Protein AF-A0A951AU54-F1 (afdb_monomer_lite)

pLDDT: mean 75.98, std 23.25, range [32.62, 97.75]

Structure (mmCIF, N/CA/C/O backbone):
data_AF-A0A951AU54-F1
#
_entry.id   AF-A0A951AU54-F1
#
loop_
_atom_site.group_PDB
_atom_site.id
_atom_site.type_symbol
_atom_site.label_atom_id
_atom_site.label_alt_id
_atom_site.label_comp_id
_atom_site.label_asym_id
_atom_site.label_entity_id
_atom_site.label_seq_id
_atom_site.pdbx_PDB_ins_code
_atom_site.Cartn_x
_atom_site.Cartn_y
_atom_site.Cartn_z
_atom_site.occupancy
_atom_site.B_iso_or_equiv
_atom_site.auth_seq_id
_atom_site.auth_comp_id
_atom_site.auth_asym_id
_atom_site.auth_atom_id
_atom_site.pdbx_PDB_model_num
ATOM 1 N N . MET A 1 1 ? 18.767 79.781 3.396 1.00 35.66 1 MET A N 1
ATOM 2 C CA . MET A 1 1 ? 17.580 79.456 2.570 1.00 35.66 1 MET A CA 1
ATOM 3 C C . MET A 1 1 ? 17.923 78.298 1.636 1.00 35.66 1 MET A C 1
ATOM 5 O O . MET A 1 1 ? 18.942 78.408 0.974 1.00 35.66 1 MET A O 1
ATOM 9 N N . LYS A 1 2 ? 17.060 77.257 1.599 1.00 35.75 2 LYS A N 1
ATOM 10 C CA . LYS A 1 2 ? 17.005 76.082 0.679 1.00 35.75 2 LYS A CA 1
ATOM 11 C C . LYS A 1 2 ? 18.237 75.151 0.741 1.00 35.75 2 LYS A C 1
ATOM 13 O O . LYS A 1 2 ? 19.272 75.497 0.205 1.00 35.75 2 LYS A O 1
ATOM 18 N N . ILE A 1 3 ? 18.281 74.004 1.436 1.00 45.28 3 ILE A N 1
ATOM 19 C CA . ILE A 1 3 ? 17.443 72.777 1.444 1.00 45.28 3 ILE A CA 1
ATOM 20 C C . ILE A 1 3 ? 16.980 72.338 0.049 1.00 45.28 3 ILE A C 1
ATOM 22 O O . ILE A 1 3 ? 15.960 72.817 -0.432 1.00 45.28 3 ILE A O 1
ATOM 26 N N . THR A 1 4 ? 17.682 71.371 -0.552 1.00 46.56 4 THR A N 1
ATOM 27 C CA . THR A 1 4 ? 17.122 70.395 -1.512 1.00 46.56 4 THR A CA 1
ATOM 28 C C . THR A 1 4 ? 17.917 69.086 -1.414 1.00 46.56 4 THR A C 1
ATOM 30 O O . THR A 1 4 ? 19.107 69.040 -1.682 1.00 46.56 4 THR A O 1
ATOM 33 N N . ARG A 1 5 ? 17.319 68.099 -0.738 1.00 44.50 5 ARG A N 1
ATOM 34 C CA . ARG A 1 5 ? 16.795 66.828 -1.286 1.00 44.50 5 ARG A CA 1
ATOM 35 C C . ARG A 1 5 ? 17.814 65.681 -1.308 1.00 44.50 5 ARG A C 1
ATOM 37 O O . ARG A 1 5 ? 18.436 65.375 -2.314 1.00 44.50 5 ARG A O 1
ATOM 44 N N . LEU A 1 6 ? 17.864 65.004 -0.158 1.00 41.69 6 LEU A N 1
ATOM 45 C CA . LEU A 1 6 ? 18.264 63.607 -0.001 1.00 41.69 6 LEU A CA 1
ATOM 46 C C . LEU A 1 6 ? 17.387 62.703 -0.885 1.00 41.69 6 LEU A C 1
ATOM 48 O O . LEU A 1 6 ? 16.170 62.660 -0.694 1.00 41.69 6 LEU A O 1
ATOM 52 N N . LEU A 1 7 ? 18.001 61.944 -1.794 1.00 43.72 7 LEU A N 1
ATOM 53 C CA . LEU A 1 7 ? 17.397 60.722 -2.321 1.00 43.72 7 LEU A CA 1
ATOM 54 C C . LEU A 1 7 ? 17.588 59.612 -1.280 1.00 43.72 7 LEU A C 1
ATOM 56 O O . LEU A 1 7 ? 18.707 59.196 -0.988 1.00 43.72 7 LEU A O 1
ATOM 60 N N . ARG A 1 8 ? 16.476 59.156 -0.702 1.00 38.91 8 ARG A N 1
ATOM 61 C CA . ARG A 1 8 ? 16.397 57.931 0.095 1.00 38.91 8 ARG A CA 1
ATOM 62 C C . ARG A 1 8 ? 16.291 56.746 -0.859 1.00 38.91 8 ARG A C 1
ATOM 64 O O . ARG A 1 8 ? 15.219 56.508 -1.408 1.00 38.91 8 ARG A O 1
ATOM 71 N N . THR A 1 9 ? 17.364 55.982 -1.005 1.00 46.12 9 THR A N 1
ATOM 72 C CA . THR A 1 9 ? 17.290 54.625 -1.554 1.00 46.12 9 THR A CA 1
ATOM 73 C C . THR A 1 9 ? 17.251 53.673 -0.367 1.00 46.12 9 THR A C 1
ATOM 75 O O . THR A 1 9 ? 18.261 53.442 0.293 1.00 46.12 9 THR A O 1
ATOM 78 N N . VAL A 1 10 ? 16.057 53.189 -0.028 1.00 41.94 10 VAL A N 1
ATOM 79 C CA . VAL A 1 10 ? 15.877 52.156 0.996 1.00 41.94 10 VAL A CA 1
ATOM 80 C C . VAL A 1 10 ? 16.260 50.826 0.355 1.00 41.94 10 VAL A C 1
ATOM 82 O O . VAL A 1 10 ? 15.522 50.295 -0.470 1.00 41.94 10 VAL A O 1
ATOM 85 N N . LEU A 1 11 ? 17.438 50.311 0.704 1.00 37.50 11 LEU A N 1
ATOM 86 C CA . LEU A 1 11 ? 17.868 48.968 0.334 1.00 37.50 11 LEU A CA 1
ATOM 87 C C . LEU A 1 11 ? 17.278 47.994 1.364 1.00 37.50 11 LEU A C 1
ATOM 89 O O . LEU A 1 11 ? 17.792 47.869 2.474 1.00 37.50 11 LEU A O 1
ATOM 93 N N . ILE A 1 12 ? 16.163 47.343 1.033 1.00 43.09 12 ILE A N 1
ATOM 94 C CA . ILE A 1 12 ? 15.634 46.242 1.845 1.00 43.09 12 ILE A CA 1
ATOM 95 C C . ILE A 1 12 ? 16.410 44.986 1.446 1.00 43.09 12 ILE A C 1
ATOM 97 O O . ILE A 1 12 ? 16.145 44.384 0.408 1.00 43.09 12 ILE A O 1
ATOM 101 N N . ALA A 1 13 ? 17.391 44.604 2.260 1.00 40.22 13 ALA A N 1
ATOM 102 C CA . ALA A 1 13 ? 18.022 43.297 2.163 1.00 40.22 13 ALA A CA 1
ATOM 103 C C . ALA A 1 13 ? 17.078 42.258 2.784 1.00 40.22 13 ALA A C 1
ATOM 105 O O . ALA A 1 13 ? 17.005 42.125 4.004 1.00 40.22 13 ALA A O 1
ATOM 106 N N . ILE A 1 14 ? 16.329 41.535 1.950 1.00 43.28 14 ILE A N 1
ATOM 107 C CA . ILE A 1 14 ? 15.615 40.335 2.393 1.00 43.28 14 ILE A CA 1
ATOM 108 C C . ILE A 1 14 ? 16.628 39.189 2.377 1.00 43.28 14 ILE A C 1
ATOM 110 O O . ILE A 1 14 ? 16.969 38.656 1.321 1.00 43.28 14 ILE A O 1
ATOM 114 N N . LEU A 1 15 ? 17.126 38.828 3.560 1.00 37.22 15 LEU A N 1
ATOM 115 C CA . LEU A 1 15 ? 17.824 37.566 3.783 1.00 37.22 15 LEU A CA 1
ATOM 116 C C . LEU A 1 15 ? 16.803 36.431 3.616 1.00 37.22 15 LEU A C 1
ATOM 118 O O . LEU A 1 15 ? 16.058 36.109 4.539 1.00 37.22 15 LEU A O 1
ATOM 122 N N . VAL A 1 16 ? 16.755 35.818 2.434 1.00 41.25 16 VAL A N 1
ATOM 123 C CA . VAL A 1 16 ? 16.132 34.500 2.287 1.00 41.25 16 VAL A CA 1
ATOM 124 C C . VAL A 1 16 ? 17.184 33.481 2.701 1.00 41.25 16 VAL A C 1
ATOM 126 O O . VAL A 1 16 ? 18.086 33.149 1.931 1.00 41.25 16 VAL A O 1
ATOM 129 N N . ALA A 1 17 ? 17.086 33.009 3.942 1.00 38.94 17 ALA A N 1
ATOM 130 C CA . ALA A 1 17 ? 17.792 31.821 4.392 1.00 38.94 17 ALA A CA 1
ATOM 131 C C . ALA A 1 17 ? 17.276 30.625 3.577 1.00 38.94 17 ALA A C 1
ATOM 133 O O . ALA A 1 17 ? 16.275 29.997 3.913 1.00 38.94 17 ALA A O 1
ATOM 134 N N . THR A 1 18 ? 17.937 30.334 2.459 1.00 41.88 18 THR A N 1
ATOM 135 C CA . THR A 1 18 ? 17.697 29.127 1.668 1.00 41.88 18 THR A CA 1
ATOM 136 C C . THR A 1 18 ? 18.389 27.952 2.349 1.00 41.88 18 THR A C 1
ATOM 138 O O . THR A 1 18 ? 19.422 27.456 1.917 1.00 41.88 18 THR A O 1
ATOM 141 N N . GLY A 1 19 ? 17.787 27.471 3.435 1.00 39.88 19 GLY A N 1
ATOM 142 C CA . GLY A 1 19 ? 17.984 26.101 3.900 1.00 39.88 19 GLY A CA 1
ATOM 143 C C . GLY A 1 19 ? 17.208 25.140 3.000 1.00 39.88 19 GLY A C 1
ATOM 144 O O . GLY A 1 19 ? 16.275 24.492 3.458 1.00 39.88 19 GLY A O 1
ATOM 145 N N . ALA A 1 20 ? 17.526 25.105 1.703 1.00 39.72 20 ALA A N 1
ATOM 146 C CA . ALA A 1 20 ? 16.936 24.148 0.778 1.00 39.72 20 ALA A CA 1
ATOM 147 C C . ALA A 1 20 ? 17.686 22.820 0.923 1.00 39.72 20 ALA A C 1
ATOM 149 O O . ALA A 1 20 ? 18.770 22.626 0.372 1.00 39.72 20 ALA A O 1
ATOM 150 N N . SER A 1 21 ? 17.105 21.912 1.704 1.00 39.09 21 SER A N 1
ATOM 151 C CA . SER A 1 21 ? 17.453 20.500 1.664 1.00 39.09 21 SER A CA 1
ATOM 152 C C . SER A 1 21 ? 17.280 19.986 0.229 1.00 39.09 21 SER A C 1
ATOM 154 O O . SER A 1 21 ? 16.300 20.257 -0.462 1.00 39.09 21 SER A O 1
ATOM 156 N N . SER A 1 22 ? 18.297 19.272 -0.237 1.00 45.50 22 SER A N 1
ATOM 157 C CA . SER A 1 22 ? 18.588 18.903 -1.628 1.00 45.50 22 SER A CA 1
ATOM 158 C C . SER A 1 22 ? 17.598 17.914 -2.288 1.00 45.50 22 SER A C 1
ATOM 160 O O . SER A 1 22 ? 17.959 17.244 -3.253 1.00 45.50 22 SER A O 1
ATOM 162 N N . CYS A 1 23 ? 16.351 17.800 -1.829 1.00 47.69 23 CYS A N 1
ATOM 163 C CA . CYS A 1 23 ? 15.426 16.796 -2.370 1.00 47.69 23 CYS A CA 1
ATOM 164 C C . CYS A 1 23 ? 14.967 17.106 -3.805 1.00 47.69 23 CYS A C 1
ATOM 166 O O . CYS A 1 23 ? 14.759 16.182 -4.578 1.00 47.69 23 CYS A O 1
ATOM 168 N N . CYS A 1 24 ? 14.897 18.382 -4.205 1.00 44.72 24 CYS A N 1
ATOM 169 C CA . CYS A 1 24 ? 14.500 18.778 -5.561 1.00 44.72 24 CYS A CA 1
ATOM 170 C C . CYS A 1 24 ? 15.622 19.534 -6.286 1.00 44.72 24 CYS A C 1
ATOM 172 O O . CYS A 1 24 ? 15.442 20.683 -6.699 1.00 44.72 24 CYS A O 1
ATOM 174 N N . SER A 1 25 ? 16.806 18.932 -6.433 1.00 38.00 25 SER A N 1
ATOM 175 C CA . SER A 1 25 ? 17.793 19.484 -7.367 1.00 38.00 25 SER A CA 1
ATOM 176 C C . SER A 1 25 ? 17.257 19.306 -8.786 1.00 38.00 25 SER A C 1
ATOM 178 O O . SER A 1 25 ? 17.431 18.265 -9.420 1.00 38.00 25 SER A O 1
ATOM 180 N N . VAL A 1 26 ? 16.533 20.318 -9.267 1.00 40.72 26 VAL A N 1
ATOM 181 C CA . VAL A 1 26 ? 16.107 20.429 -10.658 1.00 40.72 26 VAL A CA 1
ATOM 182 C C . VAL A 1 26 ? 17.378 20.405 -11.499 1.00 40.72 26 VAL A C 1
ATOM 184 O O . VAL A 1 26 ? 18.070 21.417 -11.626 1.00 40.72 26 VAL A O 1
ATOM 187 N N . LYS A 1 27 ? 17.700 19.250 -12.089 1.00 38.50 27 LYS A N 1
ATOM 188 C CA . LYS A 1 27 ? 18.621 19.183 -13.223 1.00 38.50 27 LYS A CA 1
ATOM 189 C C . LYS A 1 27 ? 18.001 20.022 -14.337 1.00 38.50 27 LYS A C 1
ATOM 191 O O . LYS A 1 27 ? 17.189 19.539 -15.120 1.00 38.50 27 LYS A O 1
ATOM 196 N N . ARG A 1 28 ? 18.357 21.306 -14.393 1.00 35.09 28 ARG A N 1
ATOM 197 C CA . ARG A 1 28 ? 18.122 22.142 -15.568 1.00 35.09 28 ARG A CA 1
ATOM 198 C C . ARG A 1 28 ? 19.002 21.581 -16.677 1.00 35.09 28 ARG A C 1
ATOM 200 O O . ARG A 1 28 ? 20.194 21.871 -16.734 1.00 35.09 28 ARG A O 1
ATOM 207 N N . TYR A 1 29 ? 18.424 20.749 -17.532 1.00 38.88 29 TYR A N 1
ATOM 208 C CA . TYR A 1 29 ? 19.020 20.459 -18.824 1.00 38.88 29 TYR A CA 1
ATOM 209 C C . TYR A 1 29 ? 18.944 21.753 -19.637 1.00 38.88 29 TYR A C 1
ATOM 211 O O . TYR A 1 29 ? 17.862 22.205 -20.006 1.00 38.88 29 TYR A O 1
ATOM 219 N N . LEU A 1 30 ? 20.095 22.392 -19.844 1.00 32.62 30 LEU A N 1
ATOM 220 C CA . LEU A 1 30 ? 20.261 23.397 -20.887 1.00 32.62 30 LEU A CA 1
ATOM 221 C C . LEU A 1 30 ? 19.950 22.704 -22.216 1.00 32.62 30 LEU A C 1
ATOM 223 O O . LEU A 1 30 ? 20.745 21.905 -22.706 1.00 32.62 30 LEU A O 1
ATOM 227 N N . VAL A 1 31 ? 18.763 22.963 -22.759 1.00 35.41 31 VAL A N 1
ATOM 228 C CA . VAL A 1 31 ? 18.406 22.560 -24.118 1.00 35.41 31 VAL A CA 1
ATOM 229 C C . VAL A 1 31 ? 19.196 23.460 -25.064 1.00 35.41 31 VAL A C 1
ATOM 231 O O . VAL A 1 31 ? 18.839 24.616 -25.281 1.00 35.41 31 VAL A O 1
ATOM 234 N N . SER A 1 32 ? 20.299 22.938 -25.599 1.00 35.75 32 SER A N 1
ATOM 235 C CA . SER A 1 32 ? 20.886 23.472 -26.827 1.00 35.75 32 SER A CA 1
ATOM 236 C C . SER A 1 32 ? 19.914 23.187 -27.967 1.00 35.75 32 SER A C 1
ATOM 238 O O . SER A 1 32 ? 19.568 22.036 -28.220 1.00 35.75 32 SER A O 1
ATOM 240 N N . ILE A 1 33 ? 19.456 24.244 -28.633 1.00 43.22 33 ILE A N 1
ATOM 241 C CA . ILE A 1 33 ? 18.588 24.158 -29.807 1.00 43.22 33 ILE A CA 1
ATOM 242 C C . ILE A 1 33 ? 19.445 23.640 -30.970 1.00 43.22 33 ILE A C 1
ATOM 244 O O . ILE A 1 33 ? 20.229 24.384 -31.552 1.00 43.22 33 ILE A O 1
ATOM 248 N N . GLY A 1 34 ? 19.315 22.351 -31.273 1.00 36.19 34 GLY A N 1
ATOM 249 C CA . GLY A 1 34 ? 19.843 21.693 -32.467 1.00 36.19 34 GLY A CA 1
ATOM 250 C C . GLY A 1 34 ? 18.785 20.721 -33.003 1.00 36.19 34 GLY A C 1
ATOM 251 O O . GLY A 1 34 ? 18.076 20.119 -32.193 1.00 36.19 34 GLY A O 1
ATOM 252 N N . PRO A 1 35 ? 18.602 20.589 -34.329 1.00 45.09 35 PRO A N 1
ATOM 253 C CA . PRO A 1 35 ? 17.500 19.827 -34.896 1.00 45.09 35 PRO A CA 1
ATOM 254 C C . PRO A 1 35 ? 17.883 18.349 -34.987 1.00 45.09 35 PRO A C 1
ATOM 256 O O . PRO A 1 35 ? 18.120 17.840 -36.074 1.00 45.09 35 PRO A O 1
ATOM 259 N N . GLU A 1 36 ? 17.963 17.651 -33.858 1.00 37.12 36 GLU A N 1
ATOM 260 C CA . GLU A 1 36 ? 18.130 16.197 -33.862 1.00 37.12 36 GLU A CA 1
ATOM 261 C C . GLU A 1 36 ? 17.236 15.545 -32.806 1.00 37.12 36 GLU A C 1
ATOM 263 O O . GLU A 1 36 ? 17.471 15.621 -31.604 1.00 37.12 36 GLU A O 1
ATOM 268 N N . SER A 1 37 ? 16.208 14.867 -33.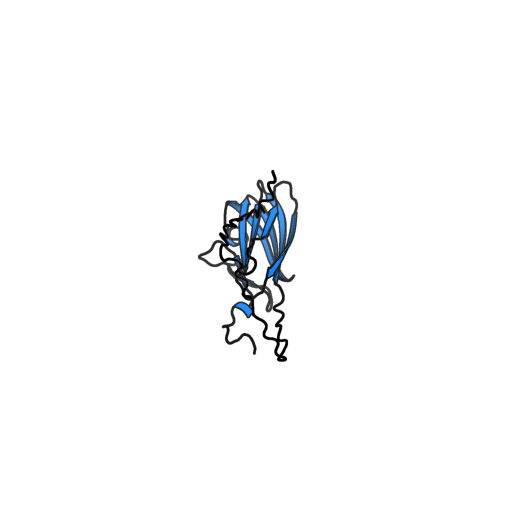319 1.00 35.19 37 SER A N 1
ATOM 269 C CA . SER A 1 37 ? 15.424 13.814 -32.672 1.00 35.19 37 SER A CA 1
ATOM 270 C C . SER A 1 37 ? 14.792 14.154 -31.319 1.00 35.19 37 SER A C 1
ATOM 272 O O . SER A 1 37 ? 15.375 13.967 -30.251 1.00 35.19 37 SER A O 1
ATOM 274 N N . GLU A 1 38 ? 13.510 14.509 -31.372 1.00 35.69 38 GLU A N 1
ATOM 275 C CA . GLU A 1 38 ? 12.558 14.275 -30.289 1.00 35.69 38 GLU A CA 1
ATOM 276 C C . GLU A 1 38 ? 12.502 12.773 -29.961 1.00 35.69 38 GLU A C 1
ATOM 278 O O . GLU A 1 38 ? 11.614 12.044 -30.389 1.00 35.69 38 GLU A O 1
ATOM 283 N N . PHE A 1 39 ? 13.453 12.286 -29.169 1.00 38.28 39 PHE A N 1
ATOM 284 C CA . PHE A 1 39 ? 13.248 11.096 -28.356 1.00 38.28 39 PHE A CA 1
ATOM 285 C C . PHE A 1 39 ? 12.904 11.547 -26.938 1.00 38.28 39 PHE A C 1
ATOM 287 O O . PHE A 1 39 ? 13.590 11.233 -25.964 1.00 38.28 39 PHE A O 1
ATOM 294 N N . GLN A 1 40 ? 11.807 12.302 -26.808 1.00 35.59 40 GLN A N 1
ATOM 295 C CA . GLN A 1 40 ? 11.064 12.331 -25.554 1.00 35.59 40 GLN A CA 1
ATOM 296 C C . GLN A 1 40 ? 10.463 10.939 -25.378 1.00 35.59 40 GLN A C 1
ATOM 298 O O . GLN A 1 40 ? 9.334 10.653 -25.766 1.00 35.59 40 GLN A O 1
ATOM 303 N N . ARG A 1 41 ? 11.267 10.037 -24.813 1.00 42.31 41 ARG A N 1
ATOM 304 C CA . ARG A 1 41 ? 10.795 8.772 -24.272 1.00 42.31 41 ARG A CA 1
ATOM 305 C C . ARG A 1 41 ? 9.805 9.161 -23.174 1.00 42.31 41 ARG A C 1
ATOM 307 O O . ARG A 1 41 ? 10.218 9.492 -22.067 1.00 42.31 41 ARG A O 1
ATOM 314 N N . SER A 1 42 ? 8.516 9.220 -23.505 1.00 39.47 42 SER A N 1
ATOM 315 C CA . SER A 1 42 ? 7.447 9.348 -22.522 1.00 39.47 42 SER A CA 1
ATOM 316 C C . SER A 1 42 ? 7.536 8.118 -21.623 1.00 39.47 42 SER A C 1
ATOM 318 O O . SER A 1 42 ? 7.020 7.047 -21.932 1.00 39.47 42 SER A O 1
ATOM 320 N N . THR A 1 43 ? 8.309 8.215 -20.544 1.00 57.16 43 THR A N 1
ATOM 321 C CA . THR A 1 43 ? 8.212 7.271 -19.441 1.00 57.16 43 THR A CA 1
ATOM 322 C C . THR A 1 43 ? 6.843 7.523 -18.837 1.00 57.16 43 THR A C 1
ATOM 324 O O . THR A 1 43 ? 6.658 8.543 -18.174 1.00 57.16 43 THR A O 1
ATOM 327 N N . ALA A 1 44 ? 5.877 6.659 -19.153 1.00 69.44 44 ALA A N 1
ATOM 328 C CA . ALA A 1 44 ? 4.513 6.780 -18.655 1.00 69.44 44 ALA A CA 1
ATOM 329 C C . ALA A 1 44 ? 4.533 7.021 -17.137 1.00 69.44 44 ALA A C 1
ATOM 331 O O . ALA A 1 44 ? 5.207 6.285 -16.410 1.00 69.44 44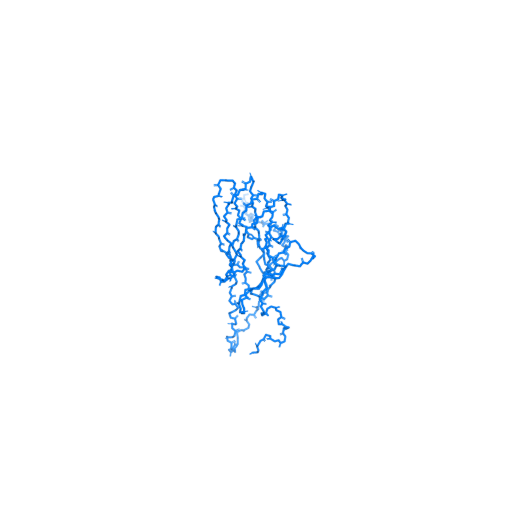 ALA A O 1
ATOM 332 N N . ALA A 1 45 ? 3.838 8.068 -16.685 1.00 86.00 45 ALA A N 1
ATOM 333 C CA . ALA A 1 45 ? 3.748 8.397 -15.269 1.00 86.00 45 ALA A CA 1
ATOM 334 C C . ALA A 1 45 ? 3.108 7.236 -14.494 1.00 86.00 45 ALA A C 1
ATOM 336 O O . ALA A 1 45 ? 2.149 6.608 -14.958 1.00 86.00 45 ALA A O 1
ATOM 337 N N . VAL A 1 46 ? 3.664 6.934 -13.326 1.00 90.81 46 VAL A N 1
ATOM 338 C CA . VAL A 1 46 ? 3.155 5.935 -12.397 1.00 90.81 46 VAL A CA 1
ATOM 339 C C . VAL A 1 46 ? 2.095 6.595 -11.537 1.00 90.81 46 VAL A C 1
ATOM 341 O O . VAL A 1 46 ? 2.375 7.505 -10.763 1.00 90.81 46 VAL A O 1
ATOM 344 N N . HIS A 1 47 ? 0.879 6.086 -11.657 1.00 94.56 47 HIS A N 1
ATOM 345 C CA . HIS A 1 47 ? -0.248 6.451 -10.825 1.00 94.56 47 HIS A CA 1
ATOM 346 C C . HIS A 1 47 ? -0.491 5.338 -9.819 1.00 94.56 47 HIS A C 1
ATOM 348 O O . HIS A 1 47 ? -0.607 4.171 -10.200 1.00 94.56 47 HIS A O 1
ATOM 354 N N . VAL A 1 48 ? -0.582 5.694 -8.544 1.00 95.81 48 VAL A N 1
ATOM 355 C CA . VAL A 1 48 ? -0.917 4.754 -7.477 1.00 95.81 48 VAL A CA 1
ATOM 356 C C . VAL A 1 48 ? -2.256 5.140 -6.888 1.00 95.81 48 VAL A C 1
ATOM 358 O O . VAL A 1 48 ? -2.415 6.260 -6.406 1.00 95.81 48 VAL A O 1
ATOM 361 N N . THR A 1 49 ? -3.203 4.211 -6.925 1.00 97.44 49 THR A N 1
ATOM 362 C CA . THR A 1 49 ? -4.519 4.354 -6.309 1.00 97.44 49 THR A CA 1
ATOM 363 C C . THR A 1 49 ? -4.578 3.492 -5.064 1.00 97.44 49 THR A C 1
ATOM 365 O O . THR A 1 49 ? -4.368 2.282 -5.141 1.00 97.44 49 THR A O 1
ATOM 368 N N . LEU A 1 50 ? -4.882 4.107 -3.926 1.00 97.69 50 LEU A N 1
ATOM 369 C CA . LEU A 1 50 ? -5.198 3.406 -2.690 1.00 97.69 50 LEU A CA 1
ATOM 370 C C . LEU A 1 50 ? -6.701 3.465 -2.457 1.00 97.69 50 LEU A C 1
ATOM 372 O O . LEU A 1 50 ? -7.281 4.551 -2.459 1.00 97.69 50 LEU A O 1
ATOM 376 N N . ILE A 1 51 ? -7.290 2.306 -2.187 1.00 97.69 51 ILE A N 1
ATOM 377 C CA . ILE A 1 51 ? -8.641 2.174 -1.655 1.00 97.69 51 ILE A CA 1
ATOM 378 C C . ILE A 1 51 ? -8.515 1.524 -0.280 1.00 97.69 51 ILE A C 1
ATOM 380 O O . ILE A 1 51 ? -8.004 0.409 -0.170 1.00 97.69 51 ILE A O 1
ATOM 384 N N . LEU A 1 52 ? -8.979 2.214 0.756 1.00 96.88 52 LEU A N 1
ATOM 385 C CA . LEU A 1 52 ? -9.115 1.684 2.107 1.00 96.88 52 LEU A CA 1
ATOM 386 C C . LEU A 1 52 ? -10.593 1.563 2.445 1.00 96.88 52 LEU A C 1
ATOM 388 O O . LEU A 1 52 ? -11.368 2.483 2.184 1.00 96.88 52 LEU A O 1
ATOM 392 N N . ARG A 1 53 ? -10.974 0.456 3.070 1.00 96.69 53 ARG A N 1
ATOM 393 C CA . ARG A 1 53 ? -12.281 0.293 3.702 1.00 96.69 53 ARG A CA 1
ATOM 394 C C . ARG A 1 53 ? -12.065 0.041 5.179 1.00 96.69 53 ARG A C 1
ATOM 396 O O . ARG A 1 53 ? -11.263 -0.812 5.553 1.00 96.69 53 ARG A O 1
ATOM 403 N N . ASN A 1 54 ? -12.759 0.811 6.000 1.00 95.69 54 ASN A N 1
ATOM 404 C CA . ASN A 1 54 ? -12.729 0.643 7.436 1.00 95.69 54 ASN A CA 1
ATOM 405 C C . ASN A 1 54 ? -13.549 -0.590 7.812 1.00 95.69 54 ASN A C 1
ATOM 407 O O . ASN A 1 54 ? -14.727 -0.683 7.468 1.00 95.69 54 ASN A O 1
ATOM 411 N N . VAL A 1 55 ? -12.906 -1.534 8.494 1.00 95.50 55 VAL A N 1
ATOM 412 C CA . VAL A 1 55 ? -13.571 -2.714 9.051 1.00 95.50 55 VAL A CA 1
ATOM 413 C C . VAL A 1 55 ? -13.837 -2.470 10.530 1.00 95.50 55 VAL A C 1
ATOM 415 O O . VAL A 1 55 ? -14.982 -2.532 10.976 1.00 95.50 55 VAL A O 1
ATOM 418 N N . ALA A 1 56 ? -12.781 -2.154 11.280 1.00 93.19 56 ALA A N 1
ATOM 419 C CA . ALA A 1 56 ? -12.864 -1.840 12.698 1.00 93.19 56 ALA A CA 1
ATOM 420 C C . ALA A 1 56 ? -11.625 -1.054 13.150 1.00 93.19 56 ALA A C 1
ATOM 422 O O . ALA A 1 56 ? -10.701 -1.622 13.730 1.00 93.19 56 ALA A O 1
ATOM 423 N N . THR A 1 57 ? -11.581 0.254 12.893 1.00 89.12 57 THR A N 1
ATOM 424 C CA . THR A 1 57 ? -10.523 1.138 13.421 1.00 89.12 57 THR A CA 1
ATOM 425 C C . THR A 1 57 ? -10.988 1.890 14.668 1.00 89.12 57 THR A C 1
ATOM 427 O O . THR A 1 57 ? -12.057 2.504 14.643 1.00 89.12 57 THR A O 1
ATOM 430 N N . SER A 1 58 ? -10.173 1.912 15.725 1.00 81.25 58 SER A N 1
ATOM 431 C CA . SER A 1 58 ? -10.437 2.714 16.935 1.00 81.25 58 SER A CA 1
ATOM 432 C C . SER A 1 58 ? -9.811 4.108 16.889 1.00 81.25 58 SER A C 1
ATOM 434 O O . SER A 1 58 ? -10.313 5.023 17.528 1.00 81.25 58 SER A O 1
ATOM 436 N N . ASP A 1 59 ? -8.731 4.268 16.124 1.00 85.19 59 ASP A N 1
ATOM 437 C CA . ASP A 1 59 ? -7.985 5.515 15.946 1.00 85.19 59 ASP A CA 1
ATOM 438 C C . ASP A 1 59 ? -7.697 5.752 14.457 1.00 85.19 59 ASP A C 1
ATOM 440 O O . ASP A 1 59 ? -7.846 4.830 13.644 1.00 85.19 59 ASP A O 1
ATOM 444 N N . PRO A 1 60 ? -7.261 6.966 14.068 1.00 89.62 60 PRO A N 1
ATOM 445 C CA . PRO A 1 60 ? -6.837 7.231 12.702 1.00 89.62 60 PRO A CA 1
ATOM 446 C C . PRO A 1 60 ? -5.750 6.249 12.238 1.00 89.62 60 PRO A C 1
ATOM 448 O O . PRO A 1 60 ? -4.639 6.210 12.768 1.00 89.62 60 PRO A O 1
ATOM 451 N N . THR A 1 61 ? -6.082 5.477 11.211 1.00 93.75 61 THR A N 1
ATOM 452 C CA . THR A 1 61 ? -5.165 4.637 10.447 1.00 93.75 61 THR A CA 1
ATOM 453 C C . THR A 1 61 ? -4.639 5.456 9.276 1.00 93.75 61 THR A C 1
ATOM 455 O O . THR A 1 61 ? -5.410 6.007 8.489 1.00 93.75 61 THR A O 1
ATOM 458 N N . GLU A 1 62 ? -3.316 5.549 9.167 1.00 96.50 62 GLU A N 1
ATOM 459 C CA . GLU A 1 62 ? -2.627 6.360 8.167 1.00 96.50 62 GLU A CA 1
ATOM 460 C C . GLU A 1 62 ? -1.726 5.475 7.305 1.00 96.50 62 GLU A C 1
ATOM 462 O O . GLU A 1 62 ? -0.835 4.785 7.802 1.00 96.50 62 GLU A O 1
ATOM 467 N N . TRP A 1 63 ? -1.919 5.551 5.994 1.00 96.69 63 TRP A N 1
ATOM 468 C CA . TRP A 1 63 ? -1.085 4.928 4.976 1.00 96.69 63 TRP A CA 1
ATOM 469 C C . TRP A 1 63 ? -0.305 5.997 4.217 1.00 96.69 63 TRP A C 1
ATOM 471 O O . TRP A 1 63 ? -0.851 7.055 3.898 1.00 96.69 63 TRP A O 1
ATOM 481 N N . LYS A 1 64 ? 0.959 5.731 3.885 1.00 97.25 64 LYS A N 1
ATOM 482 C CA . LYS A 1 64 ? 1.820 6.686 3.175 1.00 97.25 64 LYS A CA 1
ATOM 483 C C . LYS A 1 64 ? 2.475 6.079 1.954 1.00 97.25 64 LYS A C 1
ATOM 485 O O . LYS A 1 64 ? 2.845 4.912 1.972 1.00 97.25 64 LYS A O 1
ATOM 490 N N . ILE A 1 65 ? 2.709 6.925 0.954 1.00 96.44 65 ILE A N 1
ATOM 491 C CA . ILE A 1 65 ? 3.538 6.633 -0.217 1.00 96.44 65 ILE A CA 1
ATOM 492 C C . ILE A 1 65 ? 4.511 7.771 -0.500 1.00 96.44 65 ILE A C 1
ATOM 494 O O . ILE A 1 65 ? 4.196 8.950 -0.313 1.00 96.44 65 ILE A O 1
ATOM 498 N N . ALA A 1 66 ? 5.695 7.405 -0.975 1.00 94.94 66 ALA A N 1
ATOM 499 C CA . ALA A 1 66 ? 6.733 8.322 -1.408 1.00 94.94 66 ALA A CA 1
ATOM 500 C C . ALA A 1 66 ? 7.447 7.787 -2.656 1.00 94.94 66 ALA A C 1
ATOM 502 O O . ALA A 1 66 ? 7.338 6.611 -3.011 1.00 94.94 66 ALA A O 1
ATOM 503 N N . SER A 1 67 ? 8.189 8.670 -3.318 1.00 93.19 67 SER A N 1
ATOM 504 C CA . SER A 1 67 ? 9.123 8.300 -4.377 1.00 93.19 67 SER A CA 1
ATOM 505 C C . SER A 1 67 ? 10.340 9.215 -4.338 1.00 93.19 67 SER A C 1
ATOM 507 O O . SER A 1 67 ? 10.237 10.344 -3.860 1.00 93.19 67 SER A O 1
ATOM 509 N N . ASP A 1 68 ? 11.463 8.776 -4.902 1.00 89.38 68 ASP A N 1
ATOM 510 C CA . ASP A 1 68 ? 12.670 9.615 -4.971 1.00 89.38 68 ASP A CA 1
ATOM 511 C C . ASP A 1 68 ? 12.462 10.911 -5.778 1.00 89.38 68 ASP A C 1
ATOM 513 O O . ASP A 1 68 ? 13.177 11.890 -5.575 1.00 89.38 68 ASP A O 1
ATOM 517 N N . GLN A 1 69 ? 11.517 10.929 -6.727 1.00 85.06 69 GLN A N 1
ATOM 518 C CA . GLN A 1 69 ? 11.269 12.093 -7.589 1.00 85.06 69 GLN A CA 1
ATOM 519 C C . GLN A 1 69 ? 10.296 13.098 -6.981 1.00 85.06 69 GLN A C 1
ATOM 521 O O . GLN A 1 69 ? 10.456 14.307 -7.160 1.00 85.06 69 GLN A O 1
ATOM 526 N N . MET A 1 70 ? 9.263 12.604 -6.304 1.00 78.56 70 MET A N 1
ATOM 527 C CA . MET A 1 70 ? 8.267 13.454 -5.672 1.00 78.56 70 MET A CA 1
ATOM 528 C C . MET A 1 70 ? 8.792 13.784 -4.281 1.00 78.56 70 MET A C 1
ATOM 530 O O . MET A 1 70 ? 8.678 12.981 -3.363 1.00 78.56 70 MET A O 1
ATOM 534 N N . CYS A 1 71 ? 9.384 14.970 -4.119 1.00 75.44 71 CYS A N 1
ATOM 535 C CA . CYS A 1 71 ? 9.970 15.460 -2.861 1.00 75.44 71 CYS A CA 1
ATOM 536 C C . CYS A 1 71 ? 8.970 15.590 -1.686 1.00 75.44 71 CYS A C 1
ATOM 538 O O . CYS A 1 71 ? 9.270 16.231 -0.677 1.00 75.44 71 CYS A O 1
ATOM 540 N N . THR A 1 72 ? 7.760 15.058 -1.830 1.00 79.56 72 THR A N 1
ATOM 541 C CA . THR A 1 72 ? 6.663 15.079 -0.874 1.00 79.56 72 THR A CA 1
ATOM 542 C C . THR A 1 72 ? 6.074 13.679 -0.742 1.00 79.56 72 THR A C 1
ATOM 544 O O . THR A 1 72 ? 6.050 12.886 -1.682 1.00 79.56 72 THR A O 1
ATOM 547 N N . GLN A 1 73 ? 5.583 13.375 0.455 1.00 91.19 73 GLN A N 1
ATOM 548 C CA . GLN A 1 73 ? 4.843 12.147 0.721 1.00 91.19 73 GLN A CA 1
ATOM 549 C C . GLN A 1 73 ? 3.354 12.398 0.502 1.00 91.19 73 GLN A C 1
ATOM 551 O O . GLN A 1 73 ? 2.855 13.490 0.781 1.00 91.19 73 GLN A O 1
ATOM 556 N N . SER A 1 74 ? 2.645 11.375 0.040 1.00 95.25 74 SER A N 1
ATOM 557 C CA . SER A 1 74 ? 1.187 11.373 -0.039 1.00 95.25 74 SER A CA 1
ATOM 558 C C . SER A 1 74 ? 0.603 10.468 1.041 1.00 95.25 74 SER A C 1
ATOM 560 O O . SER A 1 74 ? 1.224 9.472 1.413 1.00 95.25 74 SER A O 1
ATOM 562 N N . THR A 1 75 ? -0.570 10.833 1.561 1.00 96.06 75 THR A N 1
ATOM 563 C CA . THR A 1 75 ? -1.204 10.159 2.702 1.00 96.06 75 THR A CA 1
ATOM 564 C C . THR A 1 75 ? -2.655 9.793 2.406 1.00 96.06 75 THR A C 1
ATOM 566 O O . THR A 1 75 ? -3.391 10.584 1.804 1.00 96.06 75 THR A O 1
ATOM 569 N N . GLY A 1 76 ? -3.047 8.591 2.822 1.00 95.00 76 GLY A N 1
ATOM 570 C CA . GLY A 1 76 ? -4.428 8.134 2.898 1.00 95.00 76 GLY A CA 1
ATOM 571 C C . GLY A 1 76 ? -4.792 7.850 4.348 1.00 95.00 76 GLY A C 1
ATOM 572 O O . GLY A 1 76 ? -4.016 7.220 5.063 1.00 95.00 76 GLY A O 1
ATOM 573 N N . ILE A 1 77 ? -5.949 8.342 4.788 1.00 95.00 77 ILE A N 1
ATOM 574 C CA . ILE A 1 77 ? -6.367 8.274 6.190 1.00 95.00 77 ILE A CA 1
ATOM 575 C C . ILE A 1 77 ? -7.806 7.776 6.258 1.00 95.00 77 ILE A C 1
ATOM 577 O O . ILE A 1 77 ? -8.677 8.304 5.566 1.00 95.00 77 ILE A O 1
ATOM 581 N N . ILE A 1 78 ? -8.039 6.793 7.121 1.00 95.69 78 ILE A N 1
ATOM 582 C CA . ILE A 1 78 ? -9.366 6.413 7.613 1.00 95.69 78 ILE A CA 1
ATOM 583 C C . ILE A 1 78 ? -9.343 6.465 9.140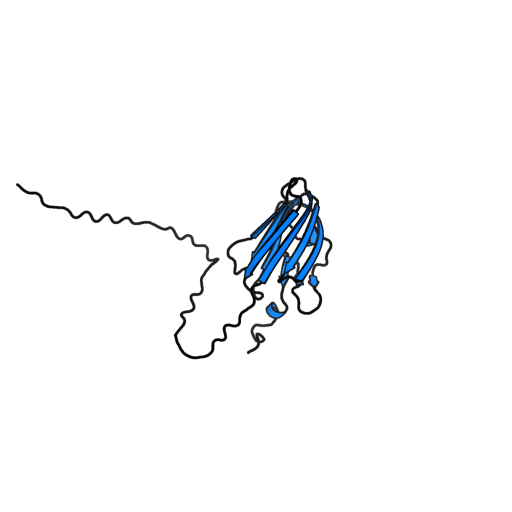 1.00 95.69 78 ILE A C 1
ATOM 585 O O . ILE A 1 78 ? -8.298 6.284 9.757 1.00 95.69 78 ILE A O 1
ATOM 589 N N . GLY A 1 79 ? -10.483 6.719 9.764 1.00 92.94 79 GLY A N 1
ATOM 590 C CA . GLY A 1 79 ? -10.656 6.606 11.211 1.00 92.94 79 GLY A CA 1
ATOM 591 C C . GLY A 1 79 ? -12.036 6.055 11.526 1.00 92.94 79 GLY A C 1
ATOM 592 O O . GLY A 1 79 ? -12.784 5.728 10.608 1.00 92.94 79 GLY A O 1
ATOM 593 N N . GLN A 1 80 ? -12.390 6.007 12.810 1.00 91.94 80 GLN A N 1
ATOM 594 C CA . GLN A 1 80 ? -13.639 5.412 13.299 1.00 91.94 80 GLN A CA 1
ATOM 595 C C . GLN A 1 80 ? -14.894 5.879 12.535 1.00 91.94 80 GLN A C 1
ATOM 597 O O . GLN A 1 80 ? -15.752 5.062 12.219 1.00 91.94 80 GLN A O 1
ATOM 602 N N . ASP A 1 81 ? -14.962 7.163 12.176 1.00 91.69 81 ASP A N 1
ATOM 603 C CA . ASP A 1 81 ? -16.118 7.759 11.491 1.00 91.69 81 ASP A CA 1
ATOM 604 C C . ASP A 1 81 ? -16.000 7.760 9.954 1.00 91.69 81 ASP A C 1
ATOM 606 O O . ASP A 1 81 ? -16.817 8.356 9.253 1.00 91.69 81 ASP A O 1
ATOM 610 N N . THR A 1 82 ? -14.954 7.142 9.401 1.00 93.94 82 THR A N 1
ATOM 611 C CA . THR A 1 82 ? -14.710 7.067 7.954 1.00 93.94 82 THR A CA 1
ATOM 612 C C . THR A 1 82 ? -14.989 5.657 7.465 1.00 93.94 82 THR A C 1
ATOM 614 O O . THR A 1 82 ? -14.255 4.740 7.814 1.00 93.94 82 THR A O 1
ATOM 617 N N . GLU A 1 83 ? -16.011 5.478 6.630 1.00 93.81 83 GLU A N 1
ATOM 618 C CA . GLU A 1 83 ? -16.328 4.168 6.044 1.00 93.81 83 GLU A CA 1
ATOM 619 C C . GLU A 1 83 ? -15.250 3.715 5.049 1.00 93.81 83 GLU A C 1
ATOM 621 O O . GLU A 1 83 ? -14.801 2.569 5.068 1.00 93.81 83 GLU A O 1
ATOM 626 N N . ALA A 1 84 ? -14.811 4.620 4.174 1.00 95.06 84 ALA A N 1
ATOM 627 C CA . ALA A 1 84 ? -13.840 4.312 3.137 1.00 95.06 84 ALA A CA 1
ATOM 628 C C . ALA A 1 84 ? -13.039 5.546 2.712 1.00 95.06 84 ALA A C 1
ATOM 630 O O . ALA A 1 84 ? -13.461 6.690 2.886 1.00 95.06 84 ALA A O 1
ATOM 631 N N . PHE A 1 85 ? -11.888 5.289 2.103 1.00 96.94 85 PHE A N 1
ATOM 632 C CA . PHE A 1 85 ? -11.024 6.277 1.478 1.00 96.94 85 PHE A CA 1
ATOM 633 C C . PHE A 1 85 ? -10.596 5.764 0.106 1.00 96.94 85 PHE A C 1
ATOM 635 O O . PHE A 1 85 ? -10.189 4.613 -0.024 1.00 96.94 85 PHE A O 1
ATOM 642 N N . GLU A 1 86 ? -10.629 6.625 -0.907 1.00 97.75 86 GLU A N 1
ATOM 643 C CA . GLU A 1 86 ? -10.095 6.322 -2.232 1.00 97.75 86 GLU A CA 1
ATOM 644 C C . GLU A 1 86 ? -9.364 7.539 -2.790 1.00 97.75 86 GLU A C 1
ATOM 646 O O . GLU A 1 86 ? -9.902 8.650 -2.816 1.00 97.75 86 GLU A O 1
ATOM 651 N N . ARG A 1 87 ? -8.122 7.339 -3.238 1.00 97.62 87 ARG A N 1
ATOM 652 C CA . ARG A 1 87 ? -7.352 8.399 -3.889 1.00 97.62 87 ARG A CA 1
ATOM 653 C C . ARG A 1 87 ? -6.274 7.854 -4.805 1.00 97.62 87 ARG A C 1
ATOM 655 O O . ARG A 1 87 ? -5.645 6.845 -4.502 1.00 97.62 87 ARG A O 1
ATOM 662 N N . THR A 1 88 ? -6.020 8.599 -5.877 1.00 96.56 88 THR A N 1
ATOM 663 C CA . THR A 1 88 ? -4.924 8.365 -6.820 1.00 96.56 88 THR A CA 1
ATOM 664 C C . THR A 1 88 ? -3.883 9.473 -6.716 1.00 96.56 88 THR A C 1
ATOM 666 O O . THR A 1 88 ? -4.237 10.654 -6.662 1.00 96.56 88 THR A O 1
ATOM 669 N N . TRP A 1 89 ? -2.605 9.098 -6.732 1.00 95.38 89 TRP A N 1
ATOM 670 C CA . TRP A 1 89 ? -1.466 10.015 -6.768 1.00 95.38 89 TRP A CA 1
ATOM 671 C C . TRP A 1 89 ? -0.564 9.719 -7.960 1.00 95.38 89 TRP A C 1
ATOM 673 O O . TRP A 1 89 ? -0.323 8.557 -8.280 1.00 95.38 89 TRP A O 1
ATOM 683 N N . ASP A 1 90 ? -0.035 10.774 -8.577 1.00 93.44 90 ASP A N 1
ATOM 684 C CA . ASP A 1 90 ? 1.133 10.682 -9.453 1.00 93.44 90 ASP A CA 1
ATOM 685 C C . ASP A 1 90 ? 2.383 10.561 -8.569 1.00 93.44 90 ASP A C 1
ATOM 687 O O . ASP A 1 90 ? 2.609 11.388 -7.681 1.00 93.44 90 ASP A O 1
ATOM 691 N N . VAL A 1 91 ? 3.163 9.503 -8.780 1.00 91.94 91 VAL A N 1
ATOM 692 C CA . VAL A 1 91 ? 4.398 9.218 -8.036 1.00 91.94 91 VAL A CA 1
ATOM 693 C C . VAL A 1 91 ? 5.629 9.193 -8.945 1.00 91.94 91 VAL A C 1
ATOM 695 O O . VAL A 1 91 ? 6.654 8.620 -8.578 1.00 91.94 91 VAL A O 1
ATOM 698 N N . GLY A 1 92 ? 5.545 9.832 -10.116 1.00 89.44 92 GLY A N 1
ATOM 699 C CA . GLY A 1 92 ? 6.636 10.039 -11.063 1.00 89.44 92 GLY A CA 1
ATOM 700 C C . GLY A 1 92 ? 6.821 8.881 -12.045 1.00 89.44 92 GLY A C 1
ATOM 701 O O . GLY A 1 92 ? 5.863 8.413 -12.644 1.00 89.44 92 GLY A O 1
ATOM 702 N N . SER A 1 93 ? 8.052 8.436 -12.295 1.00 89.25 93 SER A N 1
ATOM 703 C CA . SER A 1 93 ? 8.373 7.434 -13.317 1.00 89.25 93 SER A CA 1
ATOM 704 C C . SER A 1 93 ? 8.621 6.018 -12.752 1.00 89.25 93 SER A C 1
ATOM 706 O O . SER A 1 93 ? 8.992 5.847 -11.594 1.00 89.25 93 SER A O 1
ATOM 708 N N . PRO A 1 94 ? 8.501 4.955 -13.566 1.00 86.25 94 PRO A N 1
ATOM 709 C CA . PRO A 1 94 ? 8.684 3.574 -13.102 1.00 86.25 94 PRO A CA 1
ATOM 710 C C . PRO A 1 94 ? 10.147 3.169 -12.852 1.00 86.25 94 PRO A C 1
ATOM 712 O O . PRO A 1 94 ? 10.400 2.027 -12.471 1.00 86.25 94 PRO A O 1
ATOM 715 N N . VAL A 1 95 ? 11.120 4.054 -13.105 1.00 84.81 95 VAL A N 1
ATOM 716 C CA . VAL A 1 95 ? 12.559 3.758 -12.954 1.00 84.81 95 VAL A CA 1
ATOM 717 C C . VAL A 1 95 ? 13.147 4.198 -11.611 1.00 84.81 95 VAL A C 1
ATOM 719 O O . VAL A 1 95 ? 14.297 3.867 -11.331 1.00 84.81 95 VAL A O 1
ATOM 722 N N . GLN A 1 96 ? 12.393 4.924 -10.786 1.00 84.94 96 GLN A N 1
ATOM 723 C CA . GLN A 1 96 ? 12.821 5.308 -9.438 1.00 84.94 96 GLN A CA 1
ATOM 724 C C . GLN A 1 96 ? 12.389 4.310 -8.371 1.00 84.94 96 GLN A C 1
ATOM 726 O O . GLN A 1 96 ? 11.595 3.399 -8.618 1.00 84.94 96 GLN A O 1
ATOM 731 N N . HIS A 1 97 ? 12.871 4.537 -7.154 1.00 88.69 97 HIS A N 1
ATOM 732 C CA . HIS A 1 97 ? 12.311 3.901 -5.982 1.00 88.69 97 HIS A CA 1
ATOM 733 C C . HIS A 1 97 ? 10.969 4.563 -5.631 1.00 88.69 97 HIS A C 1
ATOM 735 O O . HIS A 1 97 ? 10.864 5.788 -5.534 1.00 88.69 97 HIS A O 1
ATOM 741 N N . ILE A 1 98 ? 9.929 3.738 -5.506 1.00 93.44 98 ILE A N 1
ATOM 742 C CA . ILE A 1 98 ? 8.581 4.111 -5.066 1.00 93.44 98 ILE A CA 1
ATOM 743 C C . ILE A 1 98 ? 8.219 3.139 -3.950 1.00 93.44 98 ILE A C 1
ATOM 745 O O . ILE A 1 98 ? 8.342 1.924 -4.136 1.00 93.44 98 ILE A O 1
ATOM 749 N N . TRP A 1 99 ? 7.785 3.655 -2.806 1.00 94.81 99 TRP A N 1
ATOM 750 C CA . TRP A 1 99 ? 7.559 2.831 -1.626 1.00 94.81 99 TRP A CA 1
ATOM 751 C C . TRP A 1 99 ? 6.423 3.346 -0.756 1.00 94.81 99 TRP A C 1
ATOM 753 O O . TRP A 1 99 ? 6.131 4.543 -0.725 1.00 94.81 99 TRP A O 1
ATOM 763 N N . PHE A 1 100 ? 5.798 2.427 -0.028 1.00 95.88 100 PHE A N 1
ATOM 764 C CA . PHE A 1 100 ? 4.676 2.716 0.855 1.00 95.88 100 PHE A CA 1
ATOM 765 C C . PHE A 1 100 ? 4.726 1.918 2.157 1.00 95.88 100 PHE A C 1
ATOM 767 O O . PHE A 1 100 ? 5.475 0.950 2.279 1.00 95.88 100 PHE A O 1
ATOM 774 N N . TRP A 1 101 ? 3.971 2.372 3.156 1.00 95.81 101 TRP A N 1
ATOM 775 C CA . TRP A 1 101 ? 3.917 1.775 4.492 1.00 95.81 101 TRP A CA 1
ATOM 776 C C . TRP A 1 101 ? 2.670 2.237 5.256 1.00 95.81 101 TRP A C 1
ATOM 778 O O . TRP A 1 101 ? 2.076 3.270 4.934 1.00 95.81 101 TRP A O 1
ATOM 788 N N . TRP A 1 102 ? 2.323 1.520 6.325 1.00 95.81 102 TRP A N 1
ATOM 789 C CA . TRP A 1 102 ? 1.418 2.041 7.350 1.00 95.81 102 TRP A CA 1
ATOM 790 C C . TRP A 1 102 ? 2.200 2.974 8.270 1.00 95.81 102 TRP A C 1
ATOM 792 O O . TRP A 1 102 ? 3.178 2.553 8.884 1.00 95.81 102 TRP A O 1
ATOM 802 N N . ALA A 1 103 ? 1.809 4.243 8.356 1.00 95.81 103 ALA A N 1
ATOM 803 C CA . ALA A 1 103 ? 2.322 5.165 9.370 1.00 95.81 103 ALA A CA 1
ATOM 804 C C . ALA A 1 103 ? 1.642 4.956 10.732 1.00 95.81 103 ALA A C 1
ATOM 806 O O . ALA A 1 103 ? 2.255 5.231 11.762 1.00 95.81 103 ALA A O 1
ATOM 807 N N . THR A 1 104 ? 0.407 4.455 10.708 1.00 94.31 104 THR A N 1
ATOM 808 C CA . THR A 1 104 ? -0.327 3.907 11.850 1.00 94.31 104 THR A CA 1
ATOM 809 C C . THR A 1 104 ? -1.342 2.912 11.301 1.00 94.31 104 THR A C 1
ATOM 811 O O . THR A 1 104 ? -2.029 3.228 10.331 1.00 94.31 104 THR A O 1
ATOM 814 N N . LEU A 1 105 ? -1.475 1.746 11.930 1.00 93.62 105 LEU A N 1
ATOM 815 C CA . LEU A 1 105 ? -2.626 0.863 11.743 1.00 93.62 105 LEU A CA 1
ATOM 816 C C . LEU A 1 105 ? -3.067 0.399 13.128 1.00 93.62 105 LEU A C 1
ATOM 818 O O . LEU A 1 105 ? -2.346 -0.347 13.794 1.00 93.62 105 LEU A O 1
ATOM 822 N N . ASN A 1 106 ? -4.224 0.899 13.560 1.00 92.56 106 ASN A N 1
ATOM 823 C CA . ASN A 1 106 ? -4.806 0.588 14.860 1.00 92.56 106 ASN A CA 1
ATOM 824 C C . ASN A 1 106 ? -6.230 0.050 14.679 1.00 92.56 106 ASN A C 1
ATOM 826 O O . ASN A 1 106 ? -7.204 0.808 14.642 1.00 92.56 106 ASN A O 1
ATOM 830 N N . GLY A 1 107 ? -6.319 -1.266 14.509 1.00 93.94 107 GLY A N 1
ATOM 831 C CA . GLY A 1 107 ? -7.536 -1.998 14.201 1.00 93.94 107 GLY A CA 1
ATOM 832 C C . GLY A 1 107 ? -7.425 -2.754 12.882 1.00 93.94 107 GLY A C 1
ATOM 833 O O . GLY A 1 107 ? -6.370 -3.303 12.549 1.00 93.94 107 GLY A O 1
ATOM 834 N N . GLU A 1 108 ? -8.529 -2.776 12.143 1.00 95.38 108 GLU A N 1
ATOM 835 C CA . GLU A 1 108 ? -8.695 -3.562 10.922 1.00 95.38 108 GLU A CA 1
ATOM 836 C C . GLU A 1 108 ? -9.142 -2.699 9.738 1.00 95.38 108 GLU A C 1
ATOM 838 O O . GLU A 1 108 ? -10.059 -1.877 9.850 1.00 95.38 108 GLU A O 1
ATOM 843 N N . ALA A 1 109 ? -8.518 -2.928 8.583 1.00 95.44 109 ALA A N 1
ATOM 844 C CA . ALA A 1 109 ? -8.855 -2.273 7.329 1.00 95.44 109 ALA A CA 1
ATOM 845 C C . ALA A 1 109 ? -8.658 -3.222 6.145 1.00 95.44 109 ALA A C 1
ATOM 847 O O . ALA A 1 109 ? -7.658 -3.938 6.069 1.00 95.44 109 ALA A O 1
ATOM 848 N N . ASP A 1 110 ? -9.562 -3.165 5.171 1.00 95.62 110 ASP A N 1
ATOM 849 C CA . ASP A 1 110 ? -9.314 -3.776 3.870 1.00 95.62 110 ASP A CA 1
ATOM 850 C C . ASP A 1 110 ? -8.606 -2.760 2.979 1.00 95.62 110 ASP A C 1
ATOM 852 O O . ASP A 1 110 ? -9.062 -1.626 2.815 1.00 95.62 110 ASP A O 1
ATOM 856 N N . ALA A 1 111 ? -7.496 -3.170 2.377 1.00 95.25 111 ALA A N 1
ATOM 857 C CA . ALA A 1 111 ? -6.704 -2.326 1.501 1.00 95.25 111 ALA A CA 1
ATOM 858 C C . ALA A 1 111 ? -6.634 -2.933 0.099 1.00 95.25 111 ALA A C 1
ATOM 860 O O . ALA A 1 111 ? -6.352 -4.117 -0.088 1.00 95.25 111 ALA A O 1
ATOM 861 N N . THR A 1 112 ? -6.888 -2.098 -0.904 1.00 95.38 112 THR A N 1
ATOM 862 C CA . THR A 1 112 ? -6.651 -2.406 -2.314 1.00 95.38 112 THR A CA 1
ATOM 863 C C . THR A 1 112 ? -5.702 -1.365 -2.879 1.00 95.38 112 THR A C 1
ATOM 865 O O . THR A 1 112 ? -5.938 -0.164 -2.760 1.00 95.38 112 THR A O 1
ATOM 868 N N . LEU A 1 113 ? -4.626 -1.832 -3.500 1.00 94.69 113 LEU A N 1
ATOM 869 C CA . LEU A 1 113 ? -3.629 -0.989 -4.137 1.00 94.69 113 LEU A CA 1
ATOM 870 C C . LEU A 1 113 ? -3.631 -1.264 -5.634 1.00 94.69 113 LEU A C 1
ATOM 872 O O . LEU A 1 113 ? -3.462 -2.409 -6.066 1.00 94.69 113 LEU A O 1
ATOM 876 N N . LEU A 1 114 ? -3.785 -0.204 -6.421 1.00 94.38 114 LEU A N 1
ATOM 877 C CA . LEU A 1 114 ? -3.652 -0.247 -7.867 1.00 94.38 114 LEU A CA 1
ATOM 878 C C . LEU A 1 114 ? -2.451 0.582 -8.299 1.00 94.38 114 LEU A C 1
ATOM 880 O O . LEU A 1 114 ? -2.219 1.676 -7.791 1.00 94.38 114 LEU A O 1
ATOM 884 N N . VAL A 1 115 ? -1.710 0.074 -9.274 1.00 93.56 115 VAL A N 1
ATOM 885 C CA . VAL A 1 115 ? -0.600 0.779 -9.915 1.00 93.56 115 VAL A CA 1
ATOM 886 C C . VAL A 1 115 ? -0.889 0.817 -11.406 1.00 93.56 115 VAL A C 1
ATOM 888 O O . VAL A 1 115 ? -0.993 -0.231 -12.040 1.00 93.56 115 VAL A O 1
ATOM 891 N N . ASN A 1 116 ? -1.062 2.014 -11.965 1.00 92.25 116 ASN A N 1
ATOM 892 C CA . ASN A 1 116 ? -1.523 2.223 -13.341 1.00 92.25 116 ASN A CA 1
ATOM 893 C C . ASN A 1 116 ? -2.777 1.390 -13.669 1.00 92.25 116 ASN A C 1
ATOM 895 O O . ASN A 1 116 ? -2.834 0.713 -14.694 1.00 92.25 116 ASN A O 1
ATOM 899 N N . ASN A 1 117 ? -3.767 1.417 -12.770 1.00 90.56 117 ASN A N 1
ATOM 900 C CA . ASN A 1 117 ? -5.028 0.664 -12.849 1.00 90.56 117 ASN A CA 1
ATOM 901 C C . ASN A 1 117 ? -4.894 -0.873 -12.806 1.00 90.56 117 ASN A C 1
ATOM 903 O O . ASN A 1 117 ? -5.878 -1.577 -13.022 1.00 90.56 117 ASN A O 1
ATOM 907 N N . VAL A 1 118 ? -3.713 -1.415 -12.492 1.00 90.00 118 VAL A N 1
ATOM 908 C CA . VAL A 1 118 ? -3.516 -2.847 -12.223 1.00 90.00 118 VAL A CA 1
ATOM 909 C C . VAL A 1 118 ? -3.562 -3.076 -10.719 1.00 90.00 118 VAL A C 1
ATOM 911 O O . VAL A 1 118 ? -2.763 -2.486 -9.997 1.00 90.00 118 VAL A O 1
ATOM 914 N N . ILE A 1 119 ? -4.459 -3.943 -10.242 1.00 90.19 119 ILE A N 1
ATOM 915 C CA . ILE A 1 119 ? -4.489 -4.348 -8.829 1.00 90.19 119 ILE A CA 1
ATOM 916 C C . ILE A 1 119 ? -3.194 -5.103 -8.516 1.00 90.19 119 ILE A C 1
ATOM 918 O O . ILE A 1 119 ? -2.961 -6.192 -9.039 1.00 90.19 119 ILE A O 1
ATOM 922 N N . VAL A 1 120 ? -2.353 -4.512 -7.667 1.00 91.00 120 VAL A N 1
ATOM 923 C CA . VAL A 1 120 ? -1.100 -5.119 -7.190 1.00 91.00 120 VAL A CA 1
ATOM 924 C C . VAL A 1 120 ? -1.235 -5.739 -5.816 1.00 91.00 120 VAL A C 1
ATOM 926 O O . VAL A 1 120 ? -0.379 -6.518 -5.422 1.00 91.00 120 VAL A O 1
ATOM 929 N N . PHE A 1 121 ? -2.280 -5.385 -5.080 1.00 91.50 121 PHE A N 1
ATOM 930 C CA . PHE A 1 121 ? -2.584 -5.966 -3.789 1.00 91.50 121 PHE A CA 1
ATOM 931 C C . PHE A 1 121 ? -4.053 -5.732 -3.466 1.00 91.50 121 PHE A C 1
ATOM 933 O O . PHE A 1 121 ? -4.594 -4.661 -3.739 1.00 91.50 121 PHE A O 1
ATOM 940 N N . GLN A 1 122 ? -4.679 -6.741 -2.878 1.00 92.56 122 GLN A N 1
ATOM 941 C CA . GLN A 1 122 ? -6.003 -6.655 -2.292 1.00 92.56 122 GLN A CA 1
ATOM 942 C C . GLN A 1 122 ? -6.035 -7.615 -1.110 1.00 92.56 122 GLN A C 1
ATOM 944 O O . GLN A 1 122 ? -5.756 -8.804 -1.277 1.00 92.56 122 GLN A O 1
ATOM 949 N N . GLY A 1 123 ? -6.363 -7.115 0.075 1.00 92.81 123 GLY A N 1
ATOM 950 C CA . GLY A 1 123 ? -6.425 -7.966 1.250 1.00 92.81 123 GLY A CA 1
ATOM 951 C C . GLY A 1 123 ? -6.894 -7.253 2.504 1.00 92.81 123 GLY A C 1
ATOM 952 O O . GLY A 1 123 ? -6.959 -6.026 2.565 1.00 92.81 123 GLY A O 1
ATOM 953 N N . HIS A 1 124 ? -7.192 -8.078 3.498 1.00 95.88 124 HIS A N 1
ATOM 954 C CA . HIS A 1 124 ? -7.510 -7.660 4.850 1.00 95.88 124 HIS A CA 1
ATOM 955 C C . HIS A 1 124 ? -6.222 -7.437 5.649 1.00 95.88 124 HIS A C 1
ATOM 957 O O . HIS A 1 124 ? -5.302 -8.264 5.582 1.00 95.88 124 HIS A O 1
ATOM 963 N N . CYS A 1 125 ? -6.162 -6.331 6.387 1.00 95.38 125 CYS A N 1
ATOM 964 C CA . CYS A 1 125 ? -5.013 -5.924 7.180 1.00 95.38 125 CYS A CA 1
ATOM 965 C C . CYS A 1 125 ? -5.429 -5.628 8.624 1.00 95.38 125 CYS A C 1
ATOM 967 O O . CYS A 1 125 ? -6.367 -4.867 8.850 1.00 95.38 125 CYS A O 1
ATOM 969 N N . ALA A 1 126 ? -4.695 -6.175 9.592 1.00 95.25 126 ALA A N 1
ATOM 970 C CA . ALA A 1 126 ? -4.973 -6.005 11.014 1.00 95.25 126 ALA A CA 1
ATOM 971 C C . ALA A 1 126 ? -3.682 -5.758 11.799 1.00 95.25 126 ALA A C 1
ATOM 973 O O . ALA A 1 126 ? -2.701 -6.492 11.654 1.00 95.25 126 ALA A O 1
ATOM 974 N N . HIS A 1 127 ? -3.666 -4.722 12.636 1.00 94.94 127 HIS A N 1
ATOM 975 C CA . HIS A 1 127 ? -2.536 -4.420 13.515 1.00 94.94 127 HIS A CA 1
ATOM 976 C C . HIS A 1 127 ? -2.942 -3.479 14.652 1.00 94.94 127 HIS A C 1
ATOM 978 O O . HIS A 1 127 ? -3.968 -2.815 14.576 1.00 94.94 127 HIS A O 1
ATOM 984 N N . LEU A 1 128 ? -2.120 -3.401 15.698 1.00 92.19 128 LEU A N 1
ATOM 985 C CA . LEU A 1 128 ? -2.272 -2.447 16.800 1.00 92.19 128 LEU A CA 1
ATOM 986 C C . LEU A 1 128 ? -0.926 -1.758 17.027 1.00 92.19 128 LEU A C 1
ATOM 988 O O . LEU A 1 128 ? -0.186 -2.097 17.952 1.00 92.19 128 LEU A O 1
ATOM 992 N N . GLY A 1 129 ? -0.565 -0.841 16.132 1.00 85.06 129 GLY A N 1
ATOM 993 C CA . GLY A 1 129 ? 0.764 -0.242 16.142 1.00 85.06 129 GLY A CA 1
ATOM 994 C C . GLY A 1 129 ? 0.829 1.150 15.534 1.00 85.06 129 GLY A C 1
ATOM 995 O O . GLY A 1 129 ? 0.052 1.525 14.655 1.00 85.06 129 GLY A O 1
ATOM 996 N N . TYR A 1 130 ? 1.814 1.903 16.016 1.00 89.31 130 TYR A N 1
ATOM 997 C CA . TYR A 1 130 ? 2.113 3.266 15.600 1.00 89.31 130 TYR A CA 1
ATOM 998 C C . TYR A 1 130 ? 3.509 3.340 14.997 1.00 89.31 130 TYR A C 1
ATOM 1000 O O . TYR A 1 130 ? 4.416 2.599 15.384 1.00 89.31 130 TYR A O 1
ATOM 1008 N N . GLY A 1 131 ? 3.701 4.299 14.099 1.00 89.19 131 GLY A N 1
ATOM 1009 C CA . GLY A 1 131 ? 4.958 4.478 13.398 1.00 89.19 131 GLY A CA 1
ATOM 1010 C C . GLY A 1 131 ? 5.036 3.612 12.148 1.00 89.19 131 GLY A C 1
ATOM 1011 O O . GLY A 1 131 ? 4.049 3.099 11.637 1.00 89.19 131 GLY A O 1
ATOM 1012 N N . LYS A 1 132 ? 6.242 3.497 11.603 1.00 92.00 132 LYS A N 1
ATOM 1013 C CA . LYS A 1 132 ? 6.456 2.880 10.299 1.00 92.00 132 LYS A CA 1
ATOM 1014 C C . LYS A 1 132 ? 6.331 1.356 10.375 1.00 92.00 132 LYS A C 1
ATOM 1016 O O . LYS A 1 132 ? 7.290 0.697 10.781 1.00 92.00 132 LYS A O 1
ATOM 1021 N N . VAL A 1 133 ? 5.182 0.824 9.965 1.00 89.69 133 VAL A N 1
ATOM 1022 C CA . VAL A 1 133 ? 4.850 -0.607 9.981 1.00 89.69 133 VAL A CA 1
ATOM 1023 C C . VAL A 1 133 ? 4.826 -1.169 8.558 1.00 89.69 133 VAL A C 1
ATOM 1025 O O . VAL A 1 133 ? 4.295 -0.547 7.630 1.00 89.69 133 VAL A O 1
ATOM 1028 N N . ARG A 1 134 ? 5.408 -2.362 8.387 1.00 90.38 134 ARG A N 1
ATOM 1029 C CA . ARG A 1 134 ? 5.411 -3.074 7.104 1.00 90.38 134 ARG A CA 1
ATOM 1030 C C . ARG A 1 134 ? 4.045 -3.634 6.780 1.00 90.38 134 ARG A C 1
ATOM 1032 O O . ARG A 1 134 ? 3.364 -4.168 7.645 1.00 90.38 134 ARG A O 1
ATOM 1039 N N . MET A 1 135 ? 3.687 -3.614 5.506 1.00 91.62 135 MET A N 1
ATOM 1040 C CA . MET A 1 135 ? 2.409 -4.155 5.059 1.00 91.62 135 MET A CA 1
ATOM 1041 C C . MET A 1 135 ? 2.322 -5.676 5.256 1.00 91.62 135 MET A C 1
ATOM 1043 O O . MET A 1 135 ? 1.264 -6.159 5.631 1.00 91.62 135 MET A O 1
ATOM 1047 N N . ILE A 1 136 ? 3.404 -6.447 5.095 1.00 90.56 136 ILE A N 1
ATOM 1048 C CA . ILE A 1 136 ? 3.372 -7.905 5.321 1.00 90.56 136 ILE A CA 1
ATOM 1049 C C . ILE A 1 136 ? 3.182 -8.296 6.787 1.00 90.56 136 ILE A C 1
ATOM 1051 O O . ILE A 1 136 ? 2.797 -9.422 7.089 1.00 90.56 136 ILE A O 1
ATOM 1055 N N . GLU A 1 137 ? 3.490 -7.390 7.714 1.00 90.81 137 GLU A N 1
ATOM 1056 C CA . GLU A 1 137 ? 3.263 -7.621 9.142 1.00 90.81 137 GLU A CA 1
ATOM 1057 C C . GLU A 1 137 ? 1.790 -7.454 9.509 1.00 90.81 137 GLU A C 1
ATOM 1059 O O . GLU A 1 137 ? 1.381 -7.879 10.588 1.00 90.81 137 GLU A O 1
ATOM 1064 N N . THR A 1 138 ? 0.998 -6.847 8.623 1.00 93.44 138 THR A N 1
ATOM 1065 C CA . THR A 1 138 ? -0.399 -6.509 8.889 1.00 93.44 138 THR A CA 1
ATOM 1066 C C . THR A 1 138 ? -1.363 -7.193 7.931 1.00 93.44 138 THR A C 1
ATOM 1068 O O . THR A 1 138 ? -2.478 -7.511 8.327 1.00 93.44 138 THR A O 1
ATOM 1071 N N . CYS A 1 139 ? -0.942 -7.472 6.698 1.00 92.44 139 CYS A N 1
ATOM 1072 C CA . CYS A 1 139 ? -1.755 -8.043 5.634 1.00 92.44 139 CYS A CA 1
ATOM 1073 C C . CYS A 1 139 ? -1.216 -9.413 5.186 1.00 92.44 139 CYS A C 1
ATOM 1075 O O . CYS A 1 139 ? -0.009 -9.636 5.094 1.00 92.44 139 CYS A O 1
ATOM 1077 N N . SER A 1 140 ? -2.112 -10.328 4.810 1.00 85.12 140 SER A N 1
ATOM 1078 C CA . SER A 1 140 ? -1.735 -11.692 4.401 1.00 85.12 140 SER A CA 1
ATOM 1079 C C . SER A 1 140 ? -1.284 -11.774 2.934 1.00 85.12 140 SER A C 1
ATOM 1081 O O . SER A 1 140 ? -2.088 -12.069 2.052 1.00 85.12 140 SER A O 1
ATOM 1083 N N . TYR A 1 141 ? 0.004 -11.546 2.652 1.00 84.56 141 TYR A N 1
ATOM 1084 C CA . TYR A 1 141 ? 0.607 -11.790 1.330 1.00 84.56 141 TYR A CA 1
ATOM 1085 C C . TYR A 1 141 ? 2.104 -12.171 1.431 1.00 84.56 141 TYR A C 1
ATOM 1087 O O . TYR A 1 141 ? 2.737 -11.911 2.451 1.00 84.56 141 TYR A O 1
ATOM 1095 N N . PRO A 1 142 ? 2.710 -12.836 0.424 1.00 85.06 142 PRO A N 1
ATOM 1096 C CA . PRO A 1 142 ? 4.136 -13.188 0.449 1.00 85.06 142 PRO A CA 1
ATOM 1097 C C . PRO A 1 142 ? 5.049 -11.960 0.285 1.00 85.06 142 PRO A C 1
ATOM 1099 O O . PRO A 1 142 ? 4.700 -11.017 -0.410 1.00 85.06 142 PRO A O 1
ATOM 1102 N N . ARG A 1 143 ? 6.290 -12.011 0.801 1.00 85.75 143 ARG A N 1
ATOM 1103 C CA . ARG A 1 143 ? 7.285 -10.904 0.717 1.00 85.75 143 ARG A CA 1
ATOM 1104 C C . ARG A 1 143 ? 7.505 -10.343 -0.687 1.00 85.75 143 ARG A C 1
ATOM 1106 O O . ARG A 1 143 ? 7.923 -9.200 -0.839 1.00 85.75 143 ARG A O 1
ATOM 1113 N N . VAL A 1 144 ? 7.296 -11.171 -1.703 1.00 84.69 144 VAL A N 1
ATOM 1114 C CA . VAL A 1 144 ? 7.273 -10.752 -3.099 1.00 84.69 144 VAL A CA 1
ATOM 1115 C C . VAL A 1 144 ? 5.938 -11.190 -3.673 1.00 84.69 144 VAL A C 1
ATOM 1117 O O . VAL A 1 144 ? 5.675 -12.390 -3.759 1.00 84.69 144 VAL A O 1
ATOM 1120 N N . TYR A 1 145 ? 5.119 -10.230 -4.088 1.00 85.31 145 TYR A N 1
ATOM 1121 C CA . TYR A 1 145 ? 3.812 -10.487 -4.680 1.00 85.31 145 TYR A CA 1
ATOM 1122 C C . TYR A 1 145 ? 3.775 -9.946 -6.104 1.00 85.31 145 TYR A C 1
ATOM 1124 O O . TYR A 1 145 ? 3.852 -8.738 -6.324 1.00 85.31 145 TYR A O 1
ATOM 1132 N N . LYS A 1 146 ? 3.694 -10.858 -7.078 1.00 79.69 146 LYS A N 1
ATOM 1133 C CA . LYS A 1 146 ? 3.703 -10.533 -8.506 1.00 79.69 146 LYS A CA 1
ATOM 1134 C C . LYS A 1 146 ? 2.297 -10.574 -9.074 1.00 79.69 146 LYS A C 1
ATOM 1136 O O . LYS A 1 146 ? 1.603 -11.577 -8.928 1.00 79.69 146 LYS A O 1
ATOM 1141 N N . THR A 1 147 ? 1.930 -9.511 -9.779 1.00 75.94 147 THR A N 1
ATOM 1142 C CA . THR A 1 147 ? 0.763 -9.525 -10.659 1.00 75.94 147 THR A CA 1
ATOM 1143 C C . THR A 1 147 ? 1.036 -10.402 -11.884 1.00 75.94 147 THR A C 1
ATOM 1145 O O . THR A 1 147 ? 2.181 -10.757 -12.179 1.00 75.94 147 THR A O 1
ATOM 1148 N N . LEU A 1 148 ? -0.020 -10.801 -12.590 1.00 72.06 148 LEU A N 1
ATOM 1149 C CA . LEU A 1 148 ? 0.114 -11.587 -13.815 1.00 72.06 148 LEU A CA 1
ATOM 1150 C C . LEU A 1 148 ? 0.783 -10.755 -14.929 1.00 72.06 148 LEU A C 1
ATOM 1152 O O . LEU A 1 148 ? 0.493 -9.573 -15.103 1.00 72.06 148 LEU A O 1
ATOM 1156 N N . GLY A 1 149 ? 1.645 -11.393 -15.726 1.00 71.19 149 GLY A N 1
ATOM 1157 C CA . GLY A 1 149 ? 2.285 -10.774 -16.894 1.00 71.19 149 GLY A CA 1
ATOM 1158 C C . GLY A 1 149 ? 3.482 -9.875 -16.558 1.00 71.19 149 GLY A C 1
ATOM 1159 O O . GLY A 1 149 ? 4.302 -10.204 -15.704 1.00 71.19 149 GLY A O 1
ATOM 1160 N N . THR A 1 150 ? 3.617 -8.756 -17.276 1.00 70.06 150 THR A N 1
ATOM 1161 C CA . THR A 1 150 ? 4.718 -7.779 -17.130 1.00 70.06 150 THR A CA 1
ATOM 1162 C C . THR A 1 150 ? 4.374 -6.619 -16.188 1.00 70.06 150 THR A C 1
ATOM 1164 O O . THR A 1 150 ? 5.003 -5.562 -16.256 1.00 70.06 150 THR A O 1
ATOM 1167 N N . GLY A 1 151 ? 3.336 -6.784 -15.365 1.00 75.19 151 GLY A N 1
ATOM 1168 C CA . GLY A 1 151 ? 2.845 -5.754 -14.458 1.00 75.19 151 GLY A CA 1
ATOM 1169 C C . GLY A 1 151 ? 3.811 -5.434 -13.309 1.00 75.19 151 GLY A C 1
ATOM 1170 O O . GLY A 1 151 ? 4.817 -6.124 -13.107 1.00 75.19 151 GLY A O 1
ATOM 1171 N N . PRO A 1 152 ? 3.519 -4.368 -12.548 1.00 88.25 152 PRO A N 1
ATOM 1172 C CA . PRO A 1 152 ? 4.242 -4.071 -11.323 1.00 88.25 152 PRO A CA 1
ATOM 1173 C C . PRO A 1 152 ? 4.079 -5.206 -10.310 1.00 88.25 152 PRO A C 1
ATOM 1175 O O . PRO A 1 152 ? 3.079 -5.930 -10.295 1.00 88.25 152 PRO A O 1
ATOM 1178 N N . TYR A 1 153 ? 5.068 -5.350 -9.442 1.00 89.25 153 TYR A N 1
ATOM 1179 C CA . TYR A 1 153 ? 5.007 -6.278 -8.325 1.00 89.25 153 TYR A CA 1
ATOM 1180 C C . TYR A 1 153 ? 5.479 -5.605 -7.044 1.00 89.25 153 TYR A C 1
ATOM 1182 O O . TYR A 1 153 ? 6.250 -4.646 -7.076 1.00 89.25 153 TYR A O 1
ATOM 1190 N N . LEU A 1 154 ? 5.000 -6.124 -5.919 1.00 92.75 154 LEU A N 1
ATOM 1191 C CA . LEU A 1 154 ? 5.365 -5.649 -4.595 1.00 92.75 154 LEU A CA 1
ATOM 1192 C C . LEU A 1 154 ? 6.549 -6.443 -4.063 1.00 92.75 154 LEU A C 1
ATOM 1194 O O . LEU A 1 154 ? 6.616 -7.666 -4.234 1.00 92.75 154 LEU A O 1
ATOM 1198 N N . GLN A 1 155 ? 7.475 -5.752 -3.410 1.00 93.19 155 GLN A N 1
ATOM 1199 C CA . GLN A 1 155 ? 8.618 -6.367 -2.752 1.00 93.19 155 GLN A CA 1
ATOM 1200 C C . GLN A 1 155 ? 8.819 -5.763 -1.366 1.00 93.19 155 GLN A C 1
ATOM 1202 O O . GLN A 1 155 ? 8.874 -4.551 -1.219 1.00 93.19 155 GLN A O 1
ATOM 1207 N N . GLU A 1 156 ? 9.007 -6.616 -0.365 1.00 91.50 156 GLU A N 1
ATOM 1208 C CA . GLU A 1 156 ? 9.335 -6.214 1.001 1.00 91.50 156 GLU A CA 1
ATOM 1209 C C . GLU A 1 156 ? 10.787 -6.552 1.358 1.00 91.50 156 GLU A C 1
ATOM 1211 O O . GLU A 1 156 ? 11.118 -7.723 1.597 1.00 91.50 156 GLU A O 1
ATOM 1216 N N . PRO A 1 157 ? 11.678 -5.546 1.388 1.00 88.25 157 PRO A N 1
ATOM 1217 C CA . PRO A 1 157 ? 13.051 -5.696 1.848 1.00 88.25 157 PRO A CA 1
ATOM 1218 C C . PRO A 1 157 ? 13.112 -6.104 3.326 1.00 88.25 157 PRO A C 1
ATOM 1220 O O . PRO A 1 157 ? 12.295 -5.699 4.149 1.00 88.25 157 PRO A O 1
ATOM 1223 N N . LEU A 1 158 ? 14.111 -6.912 3.686 1.00 85.69 158 LEU A N 1
ATOM 1224 C CA . LEU A 1 158 ? 14.289 -7.388 5.066 1.00 85.69 158 LEU A CA 1
ATOM 1225 C C . LEU A 1 158 ? 14.740 -6.283 6.029 1.00 85.69 158 LEU A C 1
ATOM 1227 O O . LEU A 1 158 ? 14.463 -6.359 7.224 1.00 85.69 158 LEU A O 1
ATOM 1231 N N . ASP A 1 159 ? 15.429 -5.285 5.496 1.00 89.62 159 ASP A N 1
ATOM 1232 C CA . ASP A 1 159 ? 16.143 -4.221 6.194 1.00 89.62 159 ASP A CA 1
ATOM 1233 C C . ASP A 1 159 ? 15.342 -2.916 6.318 1.00 89.62 159 ASP A C 1
ATOM 1235 O O . ASP A 1 159 ? 15.848 -1.937 6.864 1.00 89.62 159 ASP A O 1
ATOM 1239 N N . ARG A 1 160 ? 14.101 -2.880 5.815 1.00 89.25 160 ARG A N 1
ATOM 1240 C CA . ARG A 1 160 ? 13.266 -1.672 5.775 1.00 89.25 160 ARG A CA 1
ATOM 1241 C C . ARG A 1 160 ? 11.842 -1.958 6.222 1.00 89.25 160 ARG A C 1
ATOM 1243 O O . ARG A 1 160 ? 11.343 -3.060 6.018 1.00 89.25 160 ARG A O 1
ATOM 1250 N N . ASN A 1 161 ? 11.184 -0.937 6.775 1.00 92.06 161 ASN A N 1
ATOM 1251 C CA . ASN A 1 161 ? 9.765 -0.988 7.137 1.00 92.06 161 ASN A CA 1
ATOM 1252 C C . ASN A 1 161 ? 8.864 -0.433 6.021 1.00 92.06 161 ASN A C 1
ATOM 1254 O O . ASN A 1 161 ? 7.984 0.389 6.259 1.00 92.06 161 ASN A O 1
ATOM 1258 N N . GLU A 1 162 ? 9.159 -0.807 4.783 1.00 94.25 162 GLU A N 1
ATOM 1259 C CA . GLU A 1 162 ? 8.541 -0.269 3.572 1.00 94.25 162 GLU A CA 1
ATOM 1260 C C . GLU A 1 162 ? 8.268 -1.402 2.589 1.00 94.25 162 GLU A C 1
ATOM 1262 O O . GLU A 1 162 ? 8.992 -2.399 2.558 1.00 94.25 162 GLU A O 1
ATOM 1267 N N . THR A 1 163 ? 7.263 -1.201 1.749 1.00 94.44 163 THR A N 1
ATOM 1268 C CA . THR A 1 163 ? 6.956 -2.061 0.612 1.00 94.44 163 THR A CA 1
ATOM 1269 C C . THR A 1 163 ? 7.277 -1.304 -0.668 1.00 94.44 163 THR A C 1
ATOM 1271 O O . THR A 1 163 ? 6.748 -0.219 -0.912 1.00 94.44 163 THR A O 1
ATOM 1274 N N . ASP A 1 164 ? 8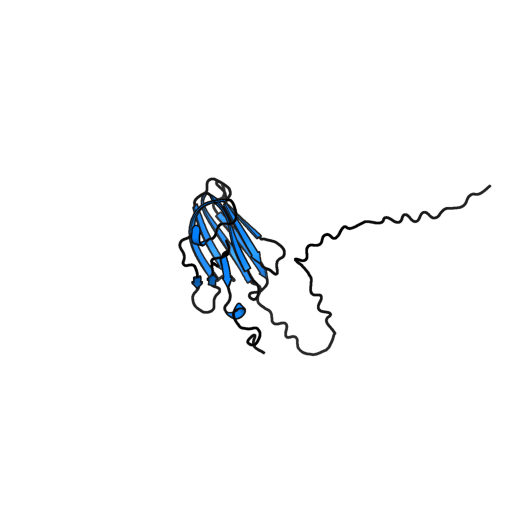.142 -1.883 -1.493 1.00 94.06 164 ASP A N 1
ATOM 1275 C CA . ASP A 1 164 ? 8.574 -1.320 -2.767 1.00 94.06 164 ASP A CA 1
ATOM 1276 C C . ASP A 1 164 ? 7.587 -1.693 -3.878 1.00 94.06 164 ASP A C 1
ATOM 1278 O O . ASP A 1 164 ? 7.195 -2.858 -4.011 1.00 94.06 164 ASP A O 1
ATOM 1282 N N . ILE A 1 165 ? 7.255 -0.723 -4.733 1.00 92.56 165 ILE A N 1
ATOM 1283 C CA . ILE A 1 165 ? 6.608 -0.966 -6.027 1.00 92.56 165 ILE A CA 1
ATOM 1284 C C . ILE A 1 165 ? 7.711 -1.110 -7.072 1.00 92.56 165 ILE A C 1
ATOM 1286 O O . ILE A 1 165 ? 8.464 -0.172 -7.337 1.00 92.56 165 ILE A O 1
ATOM 1290 N N . VAL A 1 166 ? 7.812 -2.289 -7.683 1.00 90.50 166 VAL A N 1
ATOM 1291 C CA . VAL A 1 166 ? 8.879 -2.610 -8.633 1.00 90.50 166 VAL A CA 1
ATOM 1292 C C . VAL A 1 166 ? 8.309 -2.892 -10.017 1.00 90.50 166 VAL A C 1
ATOM 1294 O O . VAL A 1 166 ? 7.339 -3.631 -10.176 1.00 90.50 166 VAL A O 1
ATOM 1297 N N . PHE A 1 167 ? 8.969 -2.349 -11.038 1.00 86.38 167 PHE A N 1
ATOM 1298 C CA . PHE A 1 167 ? 8.679 -2.613 -12.443 1.00 86.38 167 PHE A CA 1
ATOM 1299 C C . PHE A 1 167 ? 9.815 -3.436 -13.054 1.00 86.38 167 PHE A C 1
ATOM 1301 O O . PHE A 1 167 ? 10.984 -3.188 -12.772 1.00 86.38 167 PHE A O 1
ATOM 1308 N N . ALA A 1 168 ? 9.513 -4.385 -13.944 1.00 76.62 168 ALA A N 1
ATOM 1309 C CA . ALA A 1 168 ? 10.552 -5.192 -14.602 1.00 76.62 168 ALA A CA 1
ATOM 1310 C C . ALA A 1 168 ? 11.632 -4.327 -15.291 1.00 76.62 168 ALA A C 1
ATOM 1312 O O . ALA A 1 168 ? 12.817 -4.658 -15.263 1.00 76.62 168 ALA A O 1
ATOM 1313 N N . ILE A 1 169 ? 11.234 -3.173 -15.836 1.00 65.94 169 ILE A N 1
ATOM 1314 C CA . ILE A 1 169 ? 12.130 -2.204 -16.480 1.00 65.94 169 ILE A CA 1
ATOM 1315 C C . ILE A 1 169 ? 13.107 -1.515 -15.517 1.00 65.94 169 ILE A C 1
ATOM 1317 O O . ILE A 1 169 ? 14.179 -1.113 -15.959 1.00 65.94 169 ILE A O 1
ATOM 1321 N N . SER A 1 170 ? 12.801 -1.414 -14.216 1.00 57.19 170 SER A N 1
ATOM 1322 C CA . SER A 1 170 ? 13.714 -0.819 -13.225 1.00 57.19 170 SER A CA 1
ATOM 1323 C C . SER A 1 170 ? 14.815 -1.780 -12.766 1.00 57.19 170 SER A C 1
ATOM 1325 O O . SER A 1 170 ? 15.775 -1.366 -12.119 1.00 57.19 170 SER A O 1
ATOM 1327 N N . LYS A 1 171 ? 14.713 -3.067 -13.124 1.00 55.69 171 LYS A N 1
ATOM 1328 C CA . LYS A 1 171 ? 15.723 -4.101 -12.840 1.00 55.69 171 LYS A CA 1
ATOM 1329 C C . LYS A 1 171 ? 16.646 -4.390 -14.023 1.00 55.69 171 LYS A C 1
ATOM 1331 O O . LYS A 1 171 ? 17.582 -5.176 -13.883 1.00 55.69 171 LYS A O 1
ATOM 1336 N N . LEU A 1 172 ? 16.414 -3.761 -15.175 1.00 47.38 172 LEU A N 1
ATOM 1337 C CA . LEU A 1 172 ? 17.326 -3.861 -16.306 1.00 47.38 172 LEU A CA 1
ATOM 1338 C C . LEU A 1 172 ? 18.590 -3.038 -16.005 1.00 47.38 172 LEU A C 1
ATOM 1340 O O . LEU A 1 172 ? 18.478 -1.853 -15.683 1.00 47.38 172 LEU A O 1
ATOM 1344 N N . PRO A 1 173 ? 19.803 -3.617 -16.118 1.00 41.91 173 PRO A N 1
ATOM 1345 C CA . PRO A 1 173 ? 21.034 -2.836 -16.061 1.00 41.91 173 PRO A CA 1
ATOM 1346 C C . PRO A 1 173 ? 20.934 -1.688 -17.065 1.00 41.91 173 PRO A C 1
ATOM 1348 O O . PRO A 1 173 ? 20.464 -1.916 -18.179 1.00 41.91 173 PRO A O 1
ATOM 1351 N N . GLY A 1 174 ? 21.421 -0.488 -16.734 1.00 49.09 174 GLY A N 1
ATOM 1352 C CA . GLY A 1 174 ? 21.315 0.706 -17.597 1.00 49.09 174 GLY A CA 1
ATOM 1353 C C . GLY A 1 174 ? 21.861 0.551 -19.031 1.00 49.09 174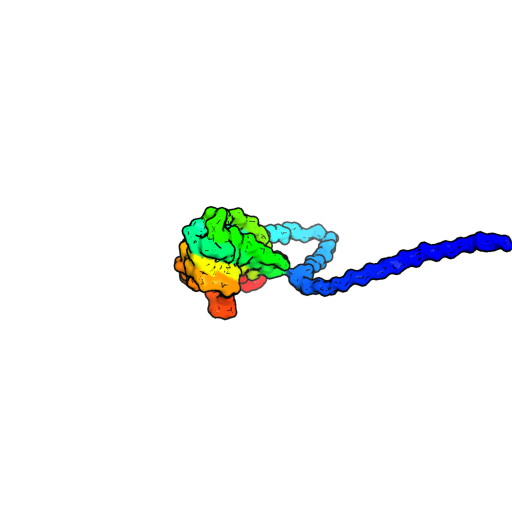 GLY A C 1
ATOM 1354 O O . GLY A 1 174 ? 21.667 1.429 -19.861 1.00 49.09 174 GLY A O 1
ATOM 1355 N N . ARG A 1 175 ? 22.506 -0.581 -19.344 1.00 42.53 175 ARG A N 1
ATOM 1356 C CA . ARG A 1 175 ? 22.935 -1.008 -20.686 1.00 42.53 175 ARG A CA 1
ATOM 1357 C C . ARG A 1 175 ? 21.828 -1.645 -21.545 1.00 42.53 175 ARG A C 1
ATOM 1359 O O . ARG A 1 175 ? 22.050 -1.832 -22.735 1.00 42.53 175 ARG A O 1
ATOM 1366 N N . PHE A 1 176 ? 20.671 -1.977 -20.969 1.00 48.16 176 PHE A N 1
ATOM 1367 C CA . PHE A 1 176 ? 19.530 -2.619 -21.641 1.00 48.16 176 PHE A CA 1
ATOM 1368 C C . PHE A 1 176 ? 18.271 -1.743 -21.676 1.00 48.16 176 PHE A C 1
ATOM 1370 O O . PHE A 1 176 ? 17.216 -2.197 -22.116 1.00 48.16 176 PHE A O 1
ATOM 1377 N N . GLY A 1 177 ? 18.374 -0.475 -21.264 1.00 42.06 177 GLY A N 1
ATOM 1378 C CA . GLY A 1 177 ? 17.415 0.537 -21.689 1.00 42.06 177 GLY A CA 1
ATOM 1379 C C . GLY A 1 177 ? 17.539 0.671 -23.203 1.00 42.06 177 GLY A C 1
ATOM 1380 O O . GLY A 1 177 ? 18.474 1.309 -23.671 1.00 42.06 177 GLY A O 1
ATOM 1381 N N . ILE A 1 178 ? 16.646 -0.005 -23.927 1.00 36.59 178 ILE A N 1
ATOM 1382 C CA . ILE A 1 178 ? 16.595 -0.161 -25.390 1.00 36.59 178 ILE A CA 1
ATOM 1383 C C . ILE A 1 178 ? 17.076 1.120 -26.086 1.00 36.59 178 ILE A C 1
ATOM 1385 O O . ILE A 1 178 ? 16.600 2.203 -25.741 1.00 36.59 178 ILE A O 1
ATOM 1389 N N . ARG A 1 179 ? 18.063 0.974 -26.980 1.00 35.94 179 ARG A N 1
ATOM 1390 C CA . ARG A 1 179 ? 18.586 2.040 -27.847 1.00 35.94 179 ARG A CA 1
ATOM 1391 C C . ARG A 1 179 ? 17.481 2.624 -28.710 1.00 35.94 179 ARG A C 1
ATOM 1393 O O . ARG A 1 179 ? 16.710 1.812 -29.264 1.00 35.94 179 ARG A O 1
#

Radius of gyration: 23.68 Å; chains: 1; bounding box: 39×93×52 Å

Sequence (179 aa):
MKITRLLRTVLIAILVATGASSCCSVKRYLVSIGPESEFQRSTAAVHVTLILRNVATSDPTEWKIASDQMCTQSTGIIGQDTEAFERTWDVGSPVQHIWFWWATLNGEADATLLVNNVIVFQGHCAHLGYGKVRMIETCSYPRVYKTLGTGPYLQEPLDRNETDIVFAISKLPGRFGIR

Foldseek 3Di:
DDDDDDDDDDDDPDPPPPPPDPLDPPPPDPDDDDPDDPPPVCQDWKKKKKKKAPDDAAAKKKKWKAWSNPSDIDIDIDHPPRGMTIDMDGRGGQQTWIKMFTQAFQAKMWMWMDIVNHTQDTFIFGDHDHGLAARVVTTDDDQWGDDPDQAWIWHHDPPDSIITTHGPVNPDDPVPPPD

Secondary structure (DSSP, 8-state):
---------------------GGG-------------------PPPEEEEEEEEEEESS-EEEEEEESSSSS-EEEEE-TT-SEEEEEEE---TTS-EEEEEEEEEEEEEEEEEETTEEEEEEEEEEEEEEEE-GGGTB---SEEEPSTT--EEE--TT-S-E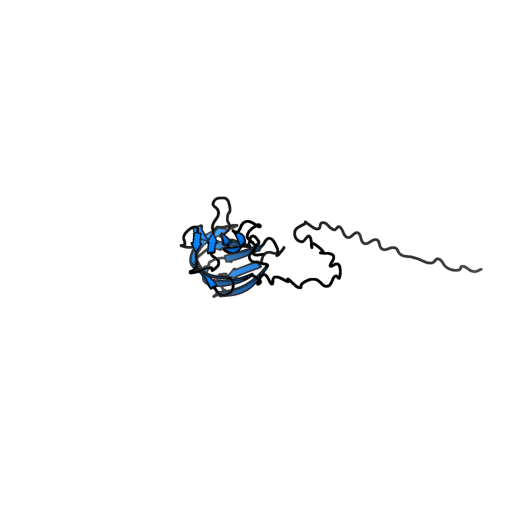EEE-GGGGS-TT-S--